Protein AF-A0A9X5EGS4-F1 (afdb_monomer_lite)

Sequence (138 aa):
MNELDYLRQMRSLHRPVTPHRDLWAGIEARLDDAGAAPRRQYRARPWLMAAAIAGVAVLGGGLGLHLVAPPGTHAVASTAPWKPSDPRLTGAAVELDAARMELTQAMQDSPDSAALQRLLLRTERQRNRLRNLDKQAS

Secondary structure (DSSP, 8-state):
--HHHHHHHHHHHTSPPPPSS--HHHHHHHHHHHHH---------GGGHHHHHHHHHHHHHHHHHHH-S----------PPPPPSSGGGHHHHHHHHHHHHHHHHHHHH-TT-HHHHHHHHHHHHHHHHHHHHHHHH-

Structure (mmCIF, N/CA/C/O backbone):
data_AF-A0A9X5EGS4-F1
#
_entry.id   AF-A0A9X5EGS4-F1
#
loop_
_atom_site.group_PDB
_atom_site.id
_atom_site.type_symbol
_atom_site.label_atom_id
_atom_site.label_alt_id
_atom_site.label_comp_id
_atom_site.label_asym_id
_atom_site.label_entity_id
_atom_site.label_seq_id
_atom_site.pdbx_PDB_ins_code
_atom_site.Cartn_x
_atom_site.Cartn_y
_atom_site.Cartn_z
_atom_site.occupancy
_atom_site.B_iso_or_equiv
_atom_site.auth_seq_id
_atom_site.auth_comp_id
_atom_site.auth_asym_id
_atom_site.auth_atom_id
_atom_site.pdbx_PDB_model_num
ATOM 1 N N . MET A 1 1 ? 12.705 -28.136 -3.005 1.00 57.72 1 MET A N 1
ATOM 2 C CA . MET A 1 1 ? 12.856 -27.186 -4.126 1.00 57.72 1 MET A CA 1
ATOM 3 C C . MET A 1 1 ? 14.106 -26.372 -3.852 1.00 57.72 1 MET A C 1
ATOM 5 O O . MET A 1 1 ? 14.196 -25.833 -2.755 1.00 57.72 1 MET A O 1
ATOM 9 N N . ASN A 1 2 ? 15.092 -26.377 -4.749 1.00 86.00 2 ASN A N 1
ATOM 10 C CA . ASN A 1 2 ? 16.389 -25.737 -4.512 1.00 86.00 2 ASN A CA 1
ATOM 11 C C . ASN A 1 2 ? 16.328 -24.236 -4.868 1.00 86.00 2 ASN A C 1
ATOM 13 O O . ASN A 1 2 ? 15.573 -23.842 -5.755 1.00 86.00 2 ASN A O 1
ATOM 17 N N . GLU A 1 3 ? 17.131 -23.386 -4.222 1.00 88.19 3 GLU A N 1
ATOM 18 C CA . GLU A 1 3 ? 17.162 -21.927 -4.475 1.00 88.19 3 GLU A CA 1
ATOM 19 C C . GLU A 1 3 ? 17.504 -21.588 -5.938 1.00 88.19 3 GLU A C 1
ATOM 21 O O . GLU A 1 3 ? 16.943 -20.673 -6.544 1.00 88.19 3 GLU A O 1
ATOM 26 N N . LEU A 1 4 ? 18.359 -22.405 -6.552 1.00 89.19 4 LEU A N 1
ATOM 27 C CA . LEU A 1 4 ? 18.721 -22.299 -7.965 1.00 89.19 4 LEU A CA 1
ATOM 28 C C . LEU A 1 4 ? 17.529 -22.530 -8.906 1.00 89.19 4 LEU A C 1
ATOM 30 O O . LEU A 1 4 ? 17.457 -21.898 -9.962 1.00 89.19 4 LEU A O 1
ATOM 34 N N . ASP A 1 5 ? 16.591 -23.402 -8.529 1.00 87.50 5 ASP A N 1
ATOM 35 C CA . ASP A 1 5 ? 15.382 -23.663 -9.316 1.00 87.50 5 ASP A CA 1
ATOM 36 C C . ASP A 1 5 ? 14.437 -22.462 -9.251 1.00 87.50 5 ASP A C 1
ATOM 38 O O . ASP A 1 5 ? 13.897 -22.039 -10.273 1.00 87.50 5 ASP A O 1
ATOM 42 N N . TYR A 1 6 ? 14.323 -21.843 -8.072 1.00 89.12 6 TYR A N 1
ATOM 43 C CA . TYR A 1 6 ? 13.544 -20.623 -7.875 1.00 89.12 6 TYR A CA 1
ATOM 44 C C . TYR A 1 6 ? 14.090 -19.455 -8.704 1.00 89.12 6 TYR A C 1
ATOM 46 O O . TYR A 1 6 ? 13.337 -18.788 -9.412 1.00 89.12 6 TYR A O 1
ATOM 54 N N . LEU A 1 7 ? 15.409 -19.238 -8.698 1.00 91.19 7 LEU A N 1
ATOM 55 C CA . LEU A 1 7 ? 16.035 -18.190 -9.511 1.00 91.19 7 LEU A CA 1
ATOM 56 C C . LEU A 1 7 ? 15.850 -18.438 -11.014 1.00 91.19 7 LEU A C 1
ATOM 58 O O . LEU A 1 7 ? 15.647 -17.497 -11.786 1.00 91.19 7 LEU A O 1
ATOM 62 N N . ARG A 1 8 ? 15.886 -19.704 -11.441 1.00 86.88 8 ARG A N 1
ATOM 63 C CA . ARG A 1 8 ? 15.643 -20.090 -12.836 1.00 86.88 8 ARG A CA 1
ATOM 64 C C . ARG A 1 8 ? 14.186 -19.849 -13.239 1.00 86.88 8 ARG A C 1
ATOM 66 O O . ARG A 1 8 ? 13.942 -19.349 -14.336 1.00 86.88 8 ARG A O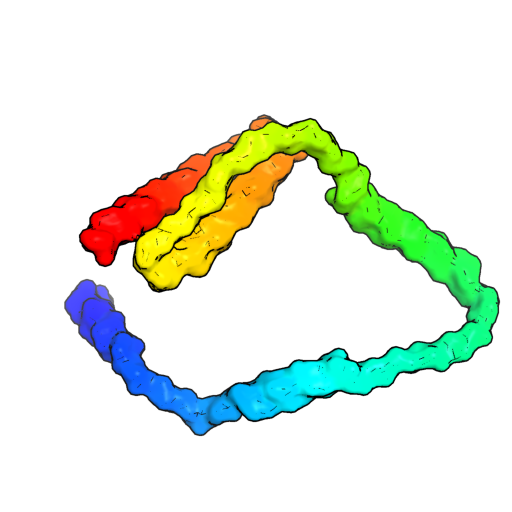 1
ATOM 73 N N . GLN A 1 9 ? 13.244 -20.127 -12.343 1.00 87.19 9 GLN A N 1
ATOM 74 C CA . GLN A 1 9 ? 11.815 -19.880 -12.534 1.00 87.19 9 GLN A CA 1
ATOM 75 C C . GLN A 1 9 ? 11.475 -18.383 -12.538 1.00 87.19 9 GLN A C 1
ATOM 77 O O . GLN A 1 9 ? 10.743 -17.910 -13.402 1.00 87.19 9 GLN A O 1
ATOM 82 N N . MET A 1 10 ? 12.064 -17.597 -11.636 1.00 89.94 10 MET A N 1
ATOM 83 C CA . MET A 1 10 ? 11.941 -16.134 -11.649 1.00 89.94 10 MET A CA 1
ATOM 84 C C . MET A 1 10 ? 12.442 -15.546 -12.973 1.00 89.94 10 MET A C 1
ATOM 86 O O . MET A 1 10 ? 11.826 -14.642 -13.535 1.00 89.94 10 MET A O 1
ATOM 90 N N . ARG A 1 11 ? 13.530 -16.097 -13.524 1.00 86.56 11 ARG A N 1
ATOM 91 C CA . ARG A 1 11 ? 14.084 -15.647 -14.805 1.00 86.56 11 ARG A CA 1
ATOM 92 C C . ARG A 1 11 ? 13.215 -16.028 -16.006 1.00 86.56 11 ARG A C 1
ATOM 94 O O . ARG A 1 11 ? 13.191 -15.280 -16.980 1.00 86.56 11 ARG A O 1
ATOM 101 N N . SER A 1 12 ? 12.499 -17.154 -15.966 1.00 84.00 12 SER A N 1
ATOM 102 C CA . SER A 1 12 ? 11.581 -17.538 -17.049 1.00 84.00 12 SER A CA 1
ATOM 103 C C . SER A 1 12 ? 10.293 -16.709 -17.058 1.00 84.00 12 SER A C 1
ATOM 105 O O . SER A 1 12 ? 9.752 -16.464 -18.134 1.00 84.00 12 SER A O 1
ATOM 107 N N . LEU A 1 13 ? 9.855 -16.219 -15.892 1.00 86.31 13 LEU A N 1
ATOM 108 C CA . LEU A 1 13 ? 8.701 -15.323 -15.740 1.00 86.31 13 LEU A CA 1
ATOM 109 C C . LEU A 1 13 ? 8.936 -13.919 -16.320 1.00 86.31 13 LEU A C 1
ATOM 111 O O . LEU A 1 13 ? 7.984 -13.265 -16.726 1.00 86.31 13 LEU A O 1
ATOM 115 N N . HIS A 1 14 ? 10.187 -13.457 -16.409 1.00 79.50 14 HIS A N 1
ATOM 116 C CA . HIS A 1 14 ? 10.535 -12.134 -16.954 1.00 79.50 14 HIS A CA 1
ATOM 117 C C . HIS A 1 14 ? 10.499 -12.074 -18.501 1.00 79.50 14 HIS A C 1
ATOM 119 O O . HIS A 1 14 ? 10.970 -11.116 -19.117 1.00 79.50 14 HIS A O 1
ATOM 125 N N . ARG A 1 15 ? 9.985 -13.105 -19.179 1.00 80.00 15 ARG A N 1
ATOM 126 C CA . ARG A 1 15 ? 9.819 -13.057 -20.636 1.00 80.00 15 ARG A CA 1
ATOM 127 C C . ARG A 1 15 ? 8.565 -12.261 -21.000 1.00 80.00 15 ARG A C 1
ATOM 129 O O . ARG A 1 15 ? 7.549 -12.408 -20.326 1.00 80.00 15 ARG A O 1
ATOM 136 N N . PRO A 1 16 ? 8.604 -11.456 -22.075 1.00 75.06 16 PRO A N 1
ATOM 137 C CA . PRO A 1 16 ? 7.396 -10.833 -22.594 1.00 75.06 16 PRO A CA 1
ATOM 138 C C . PRO A 1 16 ? 6.429 -11.938 -23.041 1.00 75.06 16 PRO A C 1
ATOM 140 O O . PRO A 1 16 ? 6.753 -12.738 -23.918 1.00 75.06 16 PRO A O 1
ATOM 143 N N . VAL A 1 17 ? 5.264 -12.005 -22.399 1.00 80.94 17 VAL A N 1
ATOM 144 C CA . VAL A 1 17 ? 4.174 -12.919 -22.757 1.00 80.94 17 VAL A CA 1
ATOM 145 C C . VAL A 1 17 ? 3.116 -12.108 -23.487 1.00 80.94 17 VAL A C 1
ATOM 147 O O . VAL A 1 17 ? 2.620 -11.115 -22.957 1.00 80.94 17 VAL A O 1
ATOM 150 N N . THR A 1 18 ? 2.767 -12.525 -24.701 1.00 78.38 18 THR A N 1
ATOM 151 C CA . THR A 1 18 ? 1.638 -11.943 -25.423 1.00 78.38 18 THR A CA 1
ATOM 152 C C . THR A 1 18 ? 0.332 -12.501 -24.848 1.00 78.38 18 THR A C 1
ATOM 154 O O . THR A 1 18 ? 0.180 -13.722 -24.741 1.00 78.38 18 THR A O 1
ATOM 157 N N . PRO A 1 19 ? -0.616 -11.645 -24.427 1.00 82.81 19 PRO A N 1
ATOM 158 C CA . PRO A 1 19 ? -1.896 -12.110 -23.911 1.00 82.81 19 PRO A CA 1
ATOM 159 C C . PRO A 1 19 ? -2.665 -12.848 -25.013 1.00 82.81 19 PRO A C 1
ATOM 161 O O . PRO A 1 19 ? -2.729 -12.392 -26.151 1.00 82.81 19 PRO A O 1
ATOM 164 N N . HIS A 1 20 ? -3.261 -13.996 -24.675 1.00 80.69 20 HIS A N 1
ATOM 165 C CA . HIS A 1 20 ? -3.983 -14.834 -25.644 1.00 80.69 20 HIS A CA 1
ATOM 166 C C . HIS A 1 20 ? -5.232 -14.147 -26.218 1.00 80.69 20 HIS A C 1
ATOM 168 O O . HIS A 1 20 ? -5.666 -14.452 -27.325 1.00 80.69 20 HIS A O 1
ATOM 174 N N . ARG A 1 21 ? -5.811 -13.213 -25.460 1.00 86.12 21 ARG A N 1
ATOM 175 C CA . ARG A 1 21 ? -6.985 -12.439 -25.846 1.00 86.12 21 ARG A CA 1
ATOM 176 C C . ARG A 1 21 ? -6.740 -10.975 -25.533 1.00 86.12 21 ARG A C 1
ATOM 178 O O . ARG A 1 21 ? -6.316 -10.648 -24.425 1.00 86.12 21 ARG A O 1
ATOM 185 N N . ASP A 1 22 ? -7.074 -10.116 -26.487 1.00 87.25 22 ASP A N 1
ATOM 186 C CA . ASP A 1 22 ? -7.135 -8.687 -26.234 1.00 87.25 22 ASP A CA 1
ATOM 187 C C . ASP A 1 22 ? -8.349 -8.369 -25.347 1.00 87.25 22 ASP A C 1
ATOM 189 O O . ASP A 1 22 ? -9.500 -8.658 -25.692 1.00 87.25 22 ASP A O 1
ATOM 193 N N . LEU A 1 23 ? -8.075 -7.845 -24.154 1.00 88.88 23 LEU A N 1
ATOM 194 C CA . LEU A 1 23 ? -9.091 -7.443 -23.185 1.00 88.88 23 LEU A CA 1
ATOM 195 C C . LEU A 1 23 ? -9.424 -5.952 -23.297 1.00 88.88 23 LEU A C 1
ATOM 197 O O . LEU A 1 23 ? -10.449 -5.542 -22.755 1.00 88.88 23 LEU A O 1
ATOM 201 N N . TRP A 1 24 ? -8.613 -5.158 -24.007 1.00 89.56 24 TRP A N 1
ATOM 202 C CA . TRP A 1 24 ? -8.805 -3.712 -24.100 1.00 89.56 24 TRP A CA 1
ATOM 203 C C . TRP A 1 24 ? -10.127 -3.352 -24.755 1.00 89.56 24 TRP A C 1
ATOM 205 O O . TRP A 1 24 ? -10.907 -2.615 -24.159 1.00 89.56 24 TRP A O 1
ATOM 215 N N . ALA A 1 25 ? -10.449 -3.981 -25.884 1.00 87.75 25 ALA A N 1
ATOM 216 C CA . ALA A 1 25 ? -11.728 -3.774 -26.560 1.00 87.75 25 ALA A CA 1
ATOM 217 C C . ALA A 1 25 ? -12.944 -4.049 -25.649 1.00 87.75 25 ALA A C 1
ATOM 219 O O . ALA A 1 25 ? -13.963 -3.368 -25.730 1.00 87.75 25 ALA A O 1
ATOM 220 N N . GLY A 1 26 ? -12.845 -5.038 -24.752 1.00 88.25 26 GLY A N 1
ATOM 221 C CA . GLY A 1 26 ? -13.917 -5.356 -23.804 1.00 88.25 26 GLY A CA 1
ATOM 222 C C . GLY A 1 26 ? -14.017 -4.368 -22.639 1.00 88.25 26 GLY A C 1
ATOM 223 O O . GLY A 1 26 ? -15.117 -4.097 -22.161 1.00 88.25 26 GLY A O 1
ATOM 224 N N . ILE A 1 27 ? -12.883 -3.838 -22.176 1.00 85.31 27 ILE A N 1
ATOM 225 C CA . ILE A 1 27 ? -12.834 -2.805 -21.133 1.00 85.31 27 ILE A CA 1
ATOM 226 C C . ILE A 1 27 ? -13.409 -1.493 -21.671 1.00 85.31 27 ILE A C 1
ATOM 228 O O . ILE A 1 27 ? -14.233 -0.881 -20.997 1.00 85.31 27 ILE A O 1
ATOM 232 N N . GLU A 1 28 ? -13.025 -1.105 -22.886 1.00 89.69 28 GLU A N 1
ATOM 233 C CA . GLU A 1 28 ? -13.474 0.123 -23.545 1.00 89.69 28 GLU A CA 1
ATOM 234 C C . GLU A 1 28 ? -14.987 0.105 -23.779 1.00 89.69 28 GLU A C 1
ATOM 236 O O . GLU A 1 28 ? -15.691 0.995 -23.309 1.00 89.69 28 GLU A O 1
ATOM 241 N N . ALA A 1 29 ? -15.517 -1.001 -24.313 1.00 85.06 29 ALA A N 1
ATOM 242 C CA . ALA A 1 29 ? -16.959 -1.189 -24.459 1.00 85.06 29 ALA A CA 1
ATOM 243 C C . ALA A 1 29 ? -17.719 -1.062 -23.126 1.00 85.06 29 ALA A C 1
ATOM 245 O O . ALA A 1 29 ? -18.810 -0.504 -23.079 1.00 85.06 29 ALA A O 1
ATOM 246 N N . ARG A 1 30 ? -17.152 -1.564 -22.020 1.00 83.56 30 ARG A N 1
ATOM 247 C CA . ARG A 1 30 ? -17.792 -1.476 -20.697 1.00 83.56 30 ARG A CA 1
ATOM 248 C C . ARG A 1 30 ? -17.733 -0.066 -20.110 1.00 83.56 30 ARG A C 1
ATOM 250 O O . ARG A 1 30 ? -18.621 0.302 -19.343 1.00 83.56 30 ARG A O 1
ATOM 257 N N . LEU A 1 31 ? -16.688 0.695 -20.427 1.00 81.00 31 LEU A N 1
ATOM 258 C CA . LEU A 1 31 ? -16.536 2.080 -19.990 1.00 81.00 31 LEU A CA 1
ATOM 259 C C . LEU A 1 31 ? -17.512 2.999 -20.735 1.00 81.00 31 LEU A C 1
ATOM 261 O O . LEU A 1 31 ? -18.162 3.831 -20.102 1.00 81.00 31 LEU A O 1
ATOM 265 N N . ASP A 1 32 ? -17.683 2.775 -22.037 1.00 83.62 32 ASP A N 1
ATOM 266 C CA . ASP A 1 32 ? -18.679 3.471 -22.855 1.00 83.62 32 ASP A CA 1
ATOM 267 C C . ASP A 1 32 ? -20.109 3.187 -22.364 1.00 83.62 32 ASP A C 1
ATOM 269 O O . ASP A 1 32 ? -20.919 4.105 -22.213 1.00 83.62 32 ASP A O 1
ATOM 273 N N . ASP A 1 33 ? -20.408 1.933 -22.009 1.00 77.88 33 ASP A N 1
ATOM 274 C CA . ASP A 1 33 ? -21.724 1.526 -21.497 1.00 77.88 33 ASP A CA 1
ATOM 275 C C . ASP A 1 33 ? -22.006 2.093 -20.086 1.00 77.88 33 ASP A C 1
ATOM 277 O O . ASP A 1 33 ? -23.134 2.473 -19.759 1.00 77.88 33 ASP A O 1
ATOM 281 N N . ALA A 1 34 ? -20.968 2.253 -19.252 1.00 69.44 34 ALA A N 1
ATOM 282 C CA . ALA A 1 34 ? -21.077 2.940 -17.961 1.00 69.44 34 ALA A CA 1
ATOM 283 C C . ALA A 1 34 ? -21.435 4.433 -18.115 1.00 69.44 34 ALA A C 1
ATOM 285 O O . ALA A 1 34 ? -22.103 4.996 -17.244 1.00 69.44 34 ALA A O 1
ATOM 286 N N . GLY A 1 35 ? -21.045 5.062 -19.229 1.00 62.88 35 GLY A N 1
ATOM 287 C CA . GLY A 1 35 ? -21.469 6.415 -19.602 1.00 62.88 35 GLY A CA 1
ATOM 288 C C . GLY A 1 35 ? -22.902 6.488 -20.146 1.00 62.88 35 GLY A C 1
ATOM 289 O O . GLY A 1 35 ? -23.554 7.525 -20.018 1.00 62.88 35 GLY A O 1
ATOM 290 N N . ALA A 1 36 ? -23.414 5.387 -20.704 1.00 62.06 36 ALA A N 1
ATOM 291 C CA . ALA A 1 36 ? -24.719 5.306 -21.360 1.00 62.06 36 ALA A CA 1
ATOM 292 C C . ALA A 1 36 ? -25.867 4.817 -20.456 1.00 62.06 36 ALA A C 1
ATOM 294 O O . ALA A 1 36 ? -27.006 4.716 -20.921 1.00 62.06 36 ALA A O 1
ATOM 295 N N . ALA A 1 37 ? -25.612 4.538 -19.170 1.00 58.53 37 ALA A N 1
ATOM 296 C CA . ALA A 1 37 ? -26.643 4.076 -18.244 1.00 58.53 37 ALA A CA 1
ATOM 297 C C . ALA A 1 37 ? -27.860 5.031 -18.252 1.00 58.53 37 ALA A C 1
ATOM 299 O O . ALA A 1 37 ? -27.742 6.194 -17.842 1.00 58.53 37 ALA A O 1
ATOM 300 N N . PRO A 1 38 ? -29.059 4.579 -18.678 1.00 51.28 38 PRO A N 1
ATOM 301 C CA . PRO A 1 38 ? -30.231 5.428 -18.6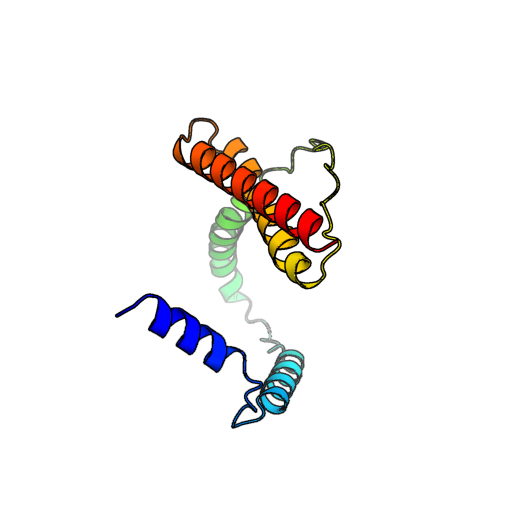53 1.00 51.28 38 PRO A CA 1
ATOM 302 C C . PRO A 1 38 ? -30.555 5.719 -17.193 1.00 51.28 38 PRO A C 1
ATOM 304 O O . PRO A 1 38 ? -30.918 4.826 -16.421 1.00 51.28 38 PRO A O 1
ATOM 307 N N . ARG A 1 39 ? -30.459 6.995 -16.806 1.00 59.25 39 ARG A N 1
ATOM 308 C CA . ARG A 1 39 ? -31.077 7.490 -15.577 1.00 59.25 39 ARG A CA 1
ATOM 309 C C . ARG A 1 39 ? -32.571 7.226 -15.713 1.00 59.25 39 ARG A C 1
ATOM 311 O O . ARG A 1 39 ? -33.285 8.017 -16.324 1.00 59.25 39 ARG A O 1
ATOM 318 N N . ARG A 1 40 ? -33.042 6.086 -15.196 1.00 52.09 40 ARG A N 1
ATOM 319 C CA . ARG A 1 40 ? -34.467 5.769 -15.097 1.00 52.09 40 ARG A CA 1
ATOM 320 C C . ARG A 1 40 ? -35.111 6.879 -14.277 1.00 52.09 40 ARG A C 1
ATOM 322 O O . ARG A 1 40 ? -35.056 6.874 -13.050 1.00 52.09 40 ARG A O 1
ATOM 329 N N . GLN A 1 41 ? -35.695 7.845 -14.977 1.00 53.81 41 GLN A N 1
ATOM 330 C CA . GLN A 1 41 ? -36.566 8.858 -14.412 1.00 53.81 41 GLN A CA 1
ATOM 331 C C . GLN A 1 41 ? -37.826 8.140 -13.935 1.00 53.81 41 GLN A C 1
ATOM 333 O O . GLN A 1 41 ? -38.819 8.024 -14.652 1.00 53.81 41 GLN A O 1
ATOM 338 N N . TYR A 1 42 ? -37.766 7.595 -12.723 1.00 52.44 42 TYR A N 1
ATOM 339 C CA . TYR A 1 42 ? -38.945 7.116 -12.029 1.00 52.44 42 TYR A CA 1
ATOM 340 C C . TYR A 1 42 ? -39.816 8.331 -11.724 1.00 52.44 42 TYR A C 1
ATOM 342 O O . TYR A 1 42 ? -39.552 9.089 -10.790 1.00 52.44 42 TYR A O 1
ATOM 350 N N . ARG A 1 43 ? -40.841 8.536 -12.560 1.00 57.28 43 ARG A N 1
ATOM 351 C CA . ARG A 1 43 ? -41.906 9.500 -12.297 1.00 57.28 43 ARG A CA 1
ATOM 352 C C . ARG A 1 43 ? -42.491 9.210 -10.917 1.00 57.28 43 ARG A C 1
ATOM 354 O O . ARG A 1 43 ? -43.062 8.149 -10.673 1.00 57.28 43 ARG A O 1
ATOM 361 N N . ALA A 1 44 ? -42.268 10.185 -10.046 1.00 54.81 44 ALA A N 1
ATOM 362 C CA . ALA A 1 44 ? -42.760 10.349 -8.693 1.00 54.81 44 ALA A CA 1
ATOM 363 C C . ALA A 1 44 ? -44.091 9.637 -8.408 1.00 54.81 44 ALA A C 1
ATOM 365 O O . ALA A 1 44 ? -45.139 9.995 -8.944 1.00 54.81 44 ALA A O 1
ATOM 366 N N . ARG A 1 45 ? -44.049 8.690 -7.467 1.00 54.69 45 ARG A N 1
ATOM 367 C CA . ARG A 1 45 ? -45.224 8.241 -6.719 1.00 54.69 45 ARG A CA 1
ATOM 368 C C . ARG A 1 45 ? -45.036 8.740 -5.277 1.00 54.69 45 ARG A C 1
ATOM 370 O O . ARG A 1 45 ? -44.228 8.168 -4.547 1.00 54.69 45 ARG A O 1
ATOM 377 N N . PRO A 1 46 ? -45.700 9.841 -4.876 1.00 55.41 46 PRO A N 1
ATOM 378 C CA . PRO A 1 46 ? -45.309 10.655 -3.715 1.00 55.41 46 PRO A CA 1
ATOM 379 C C . PRO A 1 46 ? -45.586 10.017 -2.345 1.00 55.41 46 PRO A C 1
ATOM 381 O O . PRO A 1 46 ? -45.273 10.609 -1.318 1.00 55.41 46 PRO A O 1
ATOM 384 N N . TRP A 1 47 ? -46.139 8.805 -2.295 1.00 53.44 47 TRP A N 1
ATOM 385 C CA . TRP A 1 47 ? -46.593 8.201 -1.041 1.00 53.44 47 TRP A CA 1
ATOM 386 C C . TRP A 1 47 ? -45.559 7.291 -0.351 1.00 53.44 47 TRP A C 1
ATOM 388 O O . TRP A 1 47 ? -45.724 6.945 0.811 1.00 53.44 47 TRP A O 1
ATOM 398 N N . LEU A 1 48 ? -44.440 6.966 -1.013 1.00 48.56 48 LEU A N 1
ATOM 399 C CA . LEU A 1 48 ? -43.314 6.240 -0.395 1.00 48.56 48 LEU A CA 1
ATOM 400 C C . LEU A 1 48 ? -42.220 7.169 0.171 1.00 48.56 48 LEU A C 1
ATOM 402 O O . LEU A 1 48 ? -41.207 6.693 0.681 1.00 48.56 48 LEU A O 1
ATOM 406 N N . MET A 1 49 ? -42.418 8.492 0.112 1.00 44.59 49 MET A N 1
ATOM 407 C CA . MET A 1 49 ? -41.456 9.484 0.616 1.00 44.59 49 MET A CA 1
ATOM 408 C C . MET A 1 49 ? -41.299 9.441 2.143 1.00 44.59 49 MET A C 1
ATOM 410 O O . MET A 1 49 ? -40.189 9.611 2.634 1.00 44.59 49 MET A O 1
ATOM 414 N N . ALA A 1 50 ? -42.352 9.140 2.909 1.00 50.69 50 ALA A N 1
ATOM 415 C CA . ALA A 1 50 ? -42.257 9.152 4.373 1.00 50.69 50 ALA A CA 1
ATOM 416 C C . ALA A 1 50 ? -41.376 8.015 4.935 1.00 50.69 50 ALA A C 1
ATOM 418 O O . ALA A 1 50 ? -40.595 8.239 5.856 1.00 50.69 50 ALA A O 1
ATOM 419 N N . ALA A 1 51 ? -41.438 6.813 4.350 1.00 50.22 51 ALA A N 1
ATOM 420 C CA . ALA A 1 51 ? -40.625 5.677 4.797 1.00 50.22 51 ALA A CA 1
ATOM 421 C C . ALA A 1 51 ? -39.161 5.769 4.317 1.00 50.22 51 ALA A C 1
ATOM 423 O O . ALA A 1 51 ? -38.247 5.339 5.020 1.00 50.22 51 ALA A O 1
ATOM 424 N N . ALA A 1 52 ? -38.920 6.378 3.151 1.00 47.00 52 ALA A N 1
ATOM 425 C CA . ALA A 1 52 ? -37.573 6.577 2.620 1.00 47.00 52 ALA A CA 1
ATOM 426 C C . ALA A 1 52 ? -36.776 7.642 3.398 1.00 47.00 52 ALA A C 1
ATOM 428 O O . ALA A 1 52 ? -35.573 7.475 3.585 1.00 47.00 52 ALA A O 1
ATOM 429 N N . ILE A 1 53 ? -37.427 8.697 3.906 1.00 50.62 53 ILE A N 1
ATOM 430 C CA . ILE A 1 53 ? -36.752 9.749 4.689 1.00 50.62 53 ILE A CA 1
ATOM 431 C C . ILE A 1 53 ? -36.205 9.189 6.011 1.00 50.62 53 ILE A C 1
ATOM 433 O O . ILE A 1 53 ? -35.073 9.495 6.373 1.00 50.62 53 ILE A O 1
ATOM 437 N N . ALA A 1 54 ? -36.942 8.306 6.694 1.00 47.97 54 ALA A N 1
ATOM 438 C CA . ALA A 1 54 ? -36.459 7.678 7.927 1.00 47.97 54 ALA A CA 1
ATOM 439 C C . ALA A 1 54 ? -35.284 6.710 7.674 1.00 47.97 54 ALA A C 1
ATOM 441 O O . ALA A 1 54 ? -34.314 6.702 8.430 1.00 47.97 54 ALA A O 1
ATOM 442 N N . GLY A 1 55 ? -35.324 5.940 6.580 1.00 40.56 55 GLY A N 1
ATOM 443 C CA . GLY A 1 55 ? -34.240 5.022 6.210 1.00 40.56 55 GLY A CA 1
ATOM 444 C C . GLY A 1 55 ? -32.958 5.734 5.761 1.00 40.56 55 GLY A C 1
ATOM 445 O O . GLY A 1 55 ? -31.864 5.357 6.179 1.00 40.56 55 GLY A O 1
ATOM 446 N N . VAL A 1 56 ? -33.078 6.802 4.963 1.00 46.75 56 VAL A N 1
ATOM 447 C CA . VAL A 1 56 ? -31.937 7.618 4.508 1.00 46.75 56 VAL A CA 1
ATOM 448 C C . VAL A 1 56 ? -31.373 8.482 5.641 1.00 46.75 56 VAL A C 1
ATOM 450 O O . VAL A 1 56 ? -30.169 8.708 5.668 1.00 46.75 56 VAL A O 1
ATOM 453 N N . ALA A 1 57 ? -32.177 8.900 6.623 1.00 50.53 57 ALA A N 1
ATOM 454 C CA . ALA A 1 57 ? -31.667 9.608 7.799 1.00 50.53 57 ALA A CA 1
ATOM 455 C C . ALA A 1 57 ? -30.803 8.710 8.706 1.00 50.53 57 ALA A C 1
ATOM 457 O O . ALA A 1 57 ? -29.803 9.177 9.243 1.00 50.53 57 ALA A O 1
ATOM 458 N N . VAL A 1 58 ? -31.127 7.418 8.837 1.00 51.22 58 VAL A N 1
ATOM 459 C CA . VAL A 1 58 ? -30.346 6.484 9.672 1.00 51.22 58 VAL A CA 1
ATOM 460 C C . VAL A 1 58 ? -29.105 5.960 8.937 1.00 51.22 58 VAL A C 1
ATOM 462 O O . VAL A 1 58 ? -28.022 5.938 9.519 1.00 51.22 58 VAL A O 1
ATOM 465 N N . LEU A 1 59 ? -29.206 5.611 7.648 1.00 48.59 59 LEU A N 1
ATOM 466 C CA . LEU A 1 59 ? -28.045 5.160 6.858 1.00 48.59 59 LEU A CA 1
ATOM 467 C C . LEU A 1 59 ? -27.138 6.315 6.401 1.00 48.59 59 LEU A C 1
ATOM 469 O O . LEU A 1 59 ? -25.917 6.174 6.407 1.00 48.59 59 LEU A O 1
ATOM 473 N N . GLY A 1 60 ? -27.710 7.472 6.065 1.00 46.06 60 GLY A N 1
ATOM 474 C CA . GLY A 1 60 ? -26.970 8.701 5.772 1.00 46.06 60 GLY A CA 1
ATOM 475 C C . GLY A 1 60 ? -26.416 9.377 7.027 1.00 46.06 60 GLY A C 1
ATOM 476 O O . GLY A 1 60 ? -25.344 9.963 6.962 1.00 46.06 60 GLY A O 1
ATOM 477 N N . GLY A 1 61 ? -27.077 9.241 8.181 1.00 42.97 61 GLY A N 1
ATOM 478 C CA . GLY A 1 61 ? -26.551 9.690 9.472 1.00 42.97 61 GLY A CA 1
ATOM 479 C C . GLY A 1 61 ? -25.407 8.812 9.982 1.00 42.97 61 GLY A C 1
ATOM 480 O O . GLY A 1 61 ? -24.404 9.341 10.444 1.00 42.97 61 GLY A O 1
ATOM 481 N N . GLY A 1 62 ? -25.502 7.485 9.836 1.00 44.59 62 GLY A N 1
ATOM 482 C CA . GLY A 1 62 ? -24.465 6.550 10.294 1.00 44.59 62 GLY A CA 1
ATOM 483 C C . GLY A 1 62 ? -23.165 6.602 9.482 1.00 44.59 62 GLY A C 1
ATOM 484 O O . GLY A 1 62 ? -22.083 6.588 10.063 1.00 44.59 62 GLY A O 1
ATOM 485 N N . LEU A 1 63 ? -23.250 6.720 8.151 1.00 48.28 63 LEU A N 1
ATOM 486 C CA . LEU A 1 63 ? -22.069 6.941 7.301 1.00 48.28 63 LEU A CA 1
ATOM 487 C C . LEU A 1 63 ? -21.650 8.416 7.251 1.00 48.28 63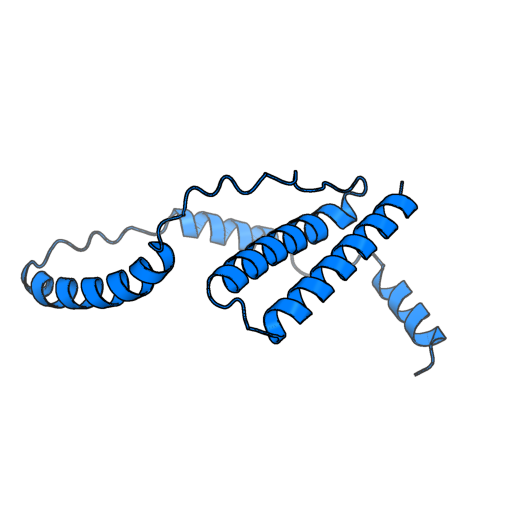 LEU A C 1
ATOM 489 O O . LEU A 1 63 ? -20.462 8.713 7.173 1.00 48.28 63 LEU A O 1
ATOM 493 N N . GLY A 1 64 ? -22.602 9.345 7.339 1.00 39.97 64 GLY A N 1
ATOM 494 C CA . GLY A 1 64 ? -22.333 10.779 7.351 1.00 39.97 64 GLY A CA 1
ATOM 495 C C . GLY A 1 64 ? -21.620 11.235 8.617 1.00 39.97 64 GLY A C 1
ATOM 496 O O . GLY A 1 64 ? -20.705 12.030 8.509 1.00 39.97 64 GLY A O 1
ATOM 497 N N . LEU A 1 65 ? -21.935 10.698 9.799 1.00 47.81 65 LEU A N 1
ATOM 498 C CA . LEU A 1 65 ? -21.213 11.037 11.035 1.00 47.81 65 LEU A CA 1
ATOM 499 C C . LEU A 1 65 ? -19.785 10.469 11.073 1.00 47.81 65 LEU A C 1
ATOM 501 O O . LEU A 1 65 ? -18.936 11.043 11.746 1.00 47.81 65 LEU A O 1
ATOM 505 N N . HIS A 1 66 ? -19.493 9.408 10.313 1.00 47.97 66 HIS A N 1
ATOM 506 C CA . HIS A 1 66 ? -18.121 8.915 10.144 1.00 47.97 66 HIS A CA 1
ATOM 507 C C . HIS A 1 66 ? -17.303 9.712 9.111 1.00 47.97 66 HIS A C 1
ATOM 509 O O . HIS A 1 66 ? -16.079 9.706 9.193 1.00 47.97 66 HIS A O 1
ATOM 515 N N . LEU A 1 67 ? -17.947 10.423 8.173 1.00 53.97 67 LEU A N 1
ATOM 516 C CA . LEU A 1 67 ? -17.278 11.345 7.235 1.00 53.97 67 LEU A CA 1
ATOM 517 C C . LEU A 1 67 ? -17.349 12.827 7.658 1.00 53.97 67 LEU A C 1
ATOM 519 O O . LEU A 1 67 ? -16.594 13.645 7.142 1.00 53.97 67 LEU A O 1
ATOM 523 N N . VAL A 1 68 ? -18.244 13.174 8.586 1.00 48.00 68 VAL A N 1
ATOM 524 C CA . VAL A 1 68 ? -18.454 14.510 9.177 1.00 48.00 68 VAL A CA 1
ATOM 525 C C . VAL A 1 68 ? -18.000 14.500 10.643 1.00 48.00 68 VAL A C 1
ATOM 527 O O . VAL A 1 68 ? -18.517 15.222 11.491 1.00 48.00 68 VAL A O 1
ATOM 530 N N . ALA A 1 69 ? -16.963 13.722 10.959 1.00 45.78 69 ALA A N 1
ATOM 531 C CA . ALA A 1 69 ? -16.005 14.244 11.920 1.00 45.78 69 ALA A CA 1
ATOM 532 C C . ALA A 1 69 ? -15.465 15.536 11.281 1.00 45.78 69 ALA A C 1
ATOM 534 O O . ALA A 1 69 ? -15.012 15.483 10.132 1.00 45.78 69 ALA A O 1
ATOM 535 N N . PRO A 1 70 ? -15.594 16.710 11.926 1.00 42.91 70 PRO A N 1
ATOM 536 C CA . PRO A 1 70 ? -15.065 17.935 11.352 1.00 42.91 70 PRO A CA 1
ATOM 537 C C . PRO A 1 70 ? -13.594 17.673 11.020 1.00 42.91 70 PRO A C 1
ATOM 539 O O . PRO A 1 70 ? -12.881 17.169 11.893 1.00 42.91 70 PRO A O 1
ATOM 542 N N . PRO A 1 71 ? -13.112 17.979 9.800 1.00 45.69 71 PRO A N 1
ATOM 543 C CA . PRO A 1 71 ? -11.687 18.096 9.608 1.00 45.69 71 PRO A CA 1
ATOM 544 C C . PRO A 1 71 ? -11.296 19.254 10.512 1.00 45.69 71 PRO A C 1
ATOM 546 O O . PRO A 1 71 ? -11.496 20.421 10.177 1.00 45.69 71 PRO A O 1
ATOM 549 N N . GLY A 1 72 ? -10.824 18.927 11.716 1.00 42.44 72 GLY A N 1
ATOM 550 C CA . GLY A 1 72 ? -10.062 19.862 12.504 1.00 42.44 72 GLY A CA 1
ATOM 551 C C . GLY A 1 72 ? -9.045 20.410 11.529 1.00 42.44 72 GLY A C 1
ATOM 552 O O . GLY A 1 72 ? -8.292 19.642 10.926 1.00 42.44 72 GLY A O 1
ATOM 553 N N . THR A 1 73 ? -9.116 21.716 11.297 1.00 43.47 73 THR A N 1
ATOM 554 C CA . THR A 1 73 ? -8.175 22.507 10.514 1.00 43.47 73 THR A CA 1
ATOM 555 C C . THR A 1 73 ? -6.828 22.483 11.228 1.00 43.47 73 THR A C 1
ATOM 557 O O . THR A 1 73 ? -6.275 23.498 11.632 1.00 43.47 73 THR A O 1
ATOM 560 N N . HIS A 1 74 ? -6.292 21.294 11.441 1.00 43.22 74 HIS A N 1
ATOM 561 C CA . HIS A 1 74 ? -4.899 21.085 11.663 1.00 43.22 74 HIS A CA 1
ATOM 562 C C . HIS A 1 74 ? -4.333 21.199 10.266 1.00 43.22 74 HIS A C 1
ATOM 564 O O . HIS A 1 74 ? -4.489 20.312 9.428 1.00 43.22 74 HIS A O 1
ATOM 570 N N . ALA A 1 75 ? -3.724 22.351 10.003 1.00 42.31 75 ALA A N 1
ATOM 571 C CA . ALA A 1 75 ? -2.636 22.435 9.059 1.00 42.31 75 ALA A CA 1
ATOM 572 C C . ALA A 1 75 ? -1.621 21.359 9.473 1.00 42.31 75 ALA A C 1
ATOM 574 O O . ALA A 1 75 ? -0.693 21.607 10.239 1.00 42.31 75 ALA A O 1
ATOM 575 N N . VAL A 1 76 ? -1.863 20.120 9.044 1.00 41.75 76 VAL A N 1
ATOM 576 C CA . VAL A 1 76 ? -0.882 19.056 9.090 1.00 41.75 76 VAL A CA 1
ATOM 577 C C . VAL A 1 76 ? 0.201 19.597 8.191 1.00 41.75 76 VAL A C 1
ATOM 579 O O . VAL A 1 76 ? -0.037 19.796 7.001 1.00 41.75 76 VAL A O 1
ATOM 582 N N . ALA A 1 77 ? 1.335 19.963 8.786 1.00 42.66 77 ALA A N 1
ATOM 583 C CA . ALA A 1 77 ? 2.505 20.392 8.051 1.00 42.66 77 ALA A CA 1
ATOM 584 C C . ALA A 1 77 ? 2.695 19.399 6.903 1.00 42.66 77 ALA A C 1
ATOM 586 O O . ALA A 1 77 ? 3.014 18.233 7.149 1.00 42.66 77 ALA A O 1
ATOM 587 N N . SER A 1 78 ? 2.391 19.848 5.679 1.00 45.28 78 SER A N 1
ATOM 588 C CA . SER A 1 78 ? 2.515 19.055 4.465 1.00 45.28 78 SER A CA 1
ATOM 589 C C . SER A 1 78 ? 3.976 18.681 4.348 1.00 45.28 78 SER A C 1
ATOM 591 O O . SER A 1 78 ? 4.799 19.425 3.817 1.00 45.28 78 SER A O 1
ATOM 593 N N . THR A 1 79 ? 4.317 17.526 4.901 1.00 54.66 79 THR A N 1
ATOM 594 C CA . THR A 1 79 ? 5.554 16.847 4.583 1.00 54.66 79 THR A CA 1
ATOM 595 C C . THR A 1 79 ? 5.374 16.483 3.126 1.00 54.66 79 THR A C 1
ATOM 597 O O . THR A 1 79 ? 4.540 15.640 2.802 1.00 54.66 79 THR A O 1
ATOM 600 N N . ALA A 1 80 ? 6.049 17.231 2.252 1.00 64.25 80 ALA A N 1
ATOM 601 C CA . ALA A 1 80 ? 5.880 17.097 0.817 1.00 64.25 80 ALA A CA 1
ATOM 602 C C . ALA A 1 80 ? 5.942 15.605 0.438 1.00 64.25 80 ALA A C 1
ATOM 604 O O . ALA A 1 80 ? 6.872 14.916 0.884 1.00 64.25 80 ALA A O 1
ATOM 605 N N . PRO A 1 81 ? 4.954 15.091 -0.319 1.00 73.12 81 PRO A N 1
ATOM 606 C CA . PRO A 1 81 ? 4.948 13.698 -0.735 1.00 73.12 81 PRO A CA 1
ATOM 607 C C . PRO A 1 81 ? 6.257 13.421 -1.472 1.00 73.12 81 PRO A C 1
ATOM 609 O O . PRO A 1 81 ? 6.638 14.139 -2.400 1.00 73.12 81 PRO A O 1
ATOM 612 N N . TRP A 1 82 ? 7.005 12.431 -0.990 1.00 80.50 82 TRP A N 1
ATOM 613 C CA . TRP A 1 82 ? 8.307 12.112 -1.564 1.00 80.50 82 TRP A CA 1
ATOM 614 C C . TRP A 1 82 ? 8.078 11.390 -2.887 1.00 80.50 82 TRP A C 1
ATOM 616 O O . TRP A 1 82 ? 7.440 10.341 -2.920 1.00 80.50 82 TRP A O 1
ATOM 626 N N . LYS A 1 83 ? 8.619 11.949 -3.970 1.00 87.31 83 LYS A N 1
ATOM 627 C CA . LYS A 1 83 ? 8.534 11.369 -5.307 1.00 87.31 83 LYS A CA 1
ATOM 628 C C . LYS A 1 83 ? 9.863 10.678 -5.651 1.00 87.31 83 LYS A C 1
ATOM 630 O O . LYS A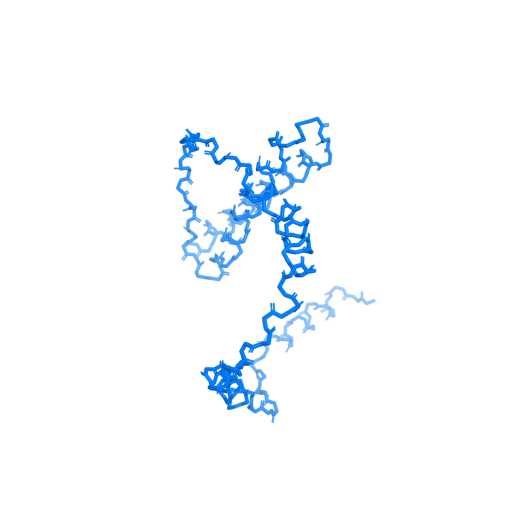 1 83 ? 10.880 11.372 -5.657 1.00 87.31 83 LYS A O 1
ATOM 635 N N . PRO A 1 84 ? 9.876 9.354 -5.892 1.00 87.88 84 PRO A N 1
ATOM 636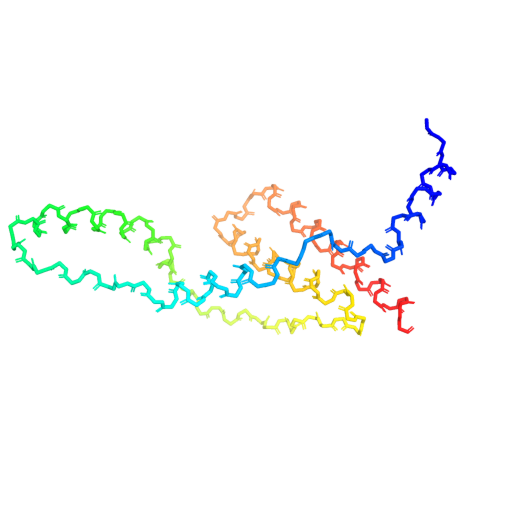 C CA . PRO A 1 84 ? 11.079 8.631 -6.306 1.00 87.88 84 PRO A CA 1
ATOM 637 C C . PRO A 1 84 ? 11.581 9.096 -7.677 1.00 87.88 84 PRO A C 1
ATOM 639 O O . PRO A 1 84 ? 10.780 9.529 -8.511 1.00 87.88 84 PRO A O 1
ATOM 642 N N . SER A 1 85 ? 12.885 8.963 -7.916 1.00 88.56 85 SER A N 1
ATOM 643 C CA . SER A 1 85 ? 13.500 9.180 -9.231 1.00 88.56 85 SER A CA 1
ATOM 644 C C . SER A 1 85 ? 13.209 8.018 -10.185 1.00 88.56 85 SER A C 1
ATOM 646 O O . SER A 1 85 ? 12.988 8.240 -11.376 1.00 88.56 85 SER A O 1
ATOM 648 N N . ASP A 1 86 ? 13.164 6.782 -9.670 1.00 89.06 86 ASP A N 1
ATOM 649 C CA . ASP A 1 86 ? 12.812 5.602 -10.466 1.00 89.06 86 ASP A CA 1
ATOM 650 C C . ASP A 1 86 ? 11.281 5.520 -10.695 1.00 89.06 86 ASP A C 1
ATOM 652 O O . ASP A 1 86 ? 10.507 5.361 -9.736 1.00 89.06 86 ASP A O 1
ATOM 656 N N . PRO A 1 87 ? 10.796 5.557 -11.957 1.00 88.75 87 PRO A N 1
ATOM 657 C CA . PRO A 1 87 ? 9.368 5.458 -12.264 1.00 88.75 87 PRO A CA 1
ATOM 658 C C . PRO A 1 87 ? 8.734 4.147 -11.778 1.00 88.75 87 PRO A C 1
ATOM 660 O O . PRO A 1 87 ? 7.540 4.119 -11.473 1.00 88.75 87 PRO A O 1
ATOM 663 N N . ARG A 1 88 ? 9.512 3.067 -11.635 1.00 90.12 88 ARG A N 1
ATOM 664 C CA . ARG A 1 88 ? 9.019 1.769 -11.143 1.00 90.12 88 ARG A CA 1
ATOM 665 C C . ARG A 1 88 ? 8.602 1.816 -9.675 1.00 90.12 88 ARG A C 1
ATOM 667 O O . ARG A 1 88 ? 7.762 1.024 -9.257 1.00 90.12 88 ARG A O 1
ATOM 674 N N . LEU A 1 89 ? 9.161 2.743 -8.899 1.00 93.62 89 LEU A N 1
ATOM 675 C CA . LEU A 1 89 ? 8.883 2.891 -7.469 1.00 93.62 89 LEU A CA 1
ATOM 676 C C . LEU A 1 89 ? 7.757 3.892 -7.178 1.00 93.62 89 LEU A C 1
ATOM 678 O O . LEU A 1 89 ? 7.289 3.975 -6.043 1.00 93.62 89 LEU A O 1
ATOM 682 N N . THR A 1 90 ? 7.293 4.630 -8.191 1.00 90.69 90 THR A N 1
ATOM 683 C CA . THR A 1 90 ? 6.333 5.730 -8.010 1.00 90.69 90 THR A CA 1
ATOM 684 C C . THR A 1 90 ? 5.000 5.244 -7.436 1.00 90.69 90 THR A C 1
ATOM 686 O O . THR A 1 90 ? 4.489 5.852 -6.500 1.00 90.69 90 THR A O 1
ATOM 689 N N . GLY A 1 91 ? 4.457 4.126 -7.932 1.00 90.00 91 GLY A N 1
ATOM 690 C CA . GLY A 1 91 ? 3.186 3.581 -7.434 1.00 90.00 91 GLY A CA 1
ATOM 691 C C . GLY 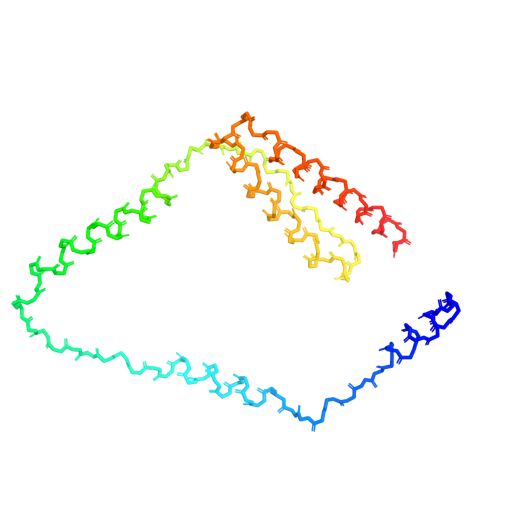A 1 91 ? 3.256 3.173 -5.960 1.00 90.00 91 GLY A C 1
ATOM 692 O O . GLY A 1 91 ? 2.426 3.592 -5.158 1.00 90.00 91 GLY A O 1
ATOM 693 N N . ALA A 1 92 ? 4.308 2.441 -5.585 1.00 92.69 92 ALA A N 1
ATOM 694 C CA . ALA A 1 92 ? 4.517 2.007 -4.205 1.00 92.69 92 ALA A CA 1
ATOM 695 C C . ALA A 1 92 ? 4.750 3.185 -3.242 1.00 92.69 92 ALA A C 1
ATOM 697 O O . ALA A 1 92 ? 4.338 3.127 -2.084 1.00 92.69 92 ALA A O 1
ATOM 698 N N . ALA A 1 93 ? 5.395 4.262 -3.705 1.00 91.94 93 ALA A N 1
ATOM 699 C CA . ALA A 1 93 ? 5.583 5.470 -2.906 1.00 91.94 93 ALA A CA 1
ATOM 700 C C . ALA A 1 93 ? 4.254 6.186 -2.622 1.00 91.94 93 ALA A C 1
ATOM 702 O O . ALA A 1 93 ? 4.016 6.585 -1.484 1.00 91.94 93 ALA A O 1
ATOM 703 N N . VAL A 1 94 ? 3.375 6.293 -3.625 1.00 91.19 94 VAL A N 1
ATOM 704 C CA . VAL A 1 94 ? 2.039 6.891 -3.465 1.00 91.19 94 VAL A CA 1
ATOM 705 C C . VAL A 1 94 ? 1.178 6.069 -2.504 1.00 91.19 94 VAL A C 1
ATOM 707 O O . VAL A 1 94 ? 0.567 6.634 -1.601 1.00 91.19 94 VAL A O 1
ATOM 710 N N . GLU A 1 95 ? 1.162 4.743 -2.654 1.00 92.56 95 GLU A N 1
ATOM 711 C CA . GLU A 1 95 ? 0.363 3.855 -1.800 1.00 92.56 95 GLU A CA 1
ATOM 712 C C . GLU A 1 95 ? 0.824 3.886 -0.334 1.00 92.56 95 GLU A C 1
ATOM 714 O O . GLU A 1 95 ? 0.000 3.983 0.574 1.00 92.56 95 GLU A O 1
ATOM 719 N N . LEU A 1 96 ? 2.138 3.878 -0.078 1.00 93.50 96 LEU A N 1
ATOM 720 C CA . LEU A 1 96 ? 2.664 3.984 1.288 1.00 93.50 96 LEU A CA 1
ATOM 721 C C . LEU A 1 96 ? 2.411 5.352 1.923 1.00 93.50 96 LEU A C 1
ATOM 723 O O . LEU A 1 96 ? 2.209 5.424 3.137 1.00 93.50 96 LEU A O 1
ATOM 727 N N . ASP A 1 97 ? 2.421 6.425 1.131 1.00 90.69 97 ASP A N 1
ATOM 728 C CA . ASP A 1 97 ? 2.080 7.760 1.619 1.00 90.69 97 ASP A CA 1
ATOM 729 C C . ASP A 1 97 ? 0.598 7.835 2.007 1.00 90.69 97 ASP A C 1
ATOM 731 O O . ASP A 1 97 ? 0.291 8.308 3.104 1.00 90.69 97 ASP A O 1
ATOM 735 N N . ALA A 1 98 ? -0.301 7.273 1.193 1.00 92.00 98 ALA A N 1
ATOM 736 C CA . ALA A 1 98 ? -1.719 7.156 1.530 1.00 92.00 98 ALA A CA 1
ATOM 737 C C . ALA A 1 98 ? -1.942 6.310 2.798 1.00 92.00 98 ALA A C 1
ATOM 739 O O . ALA A 1 98 ? -2.575 6.773 3.748 1.00 92.00 98 ALA A O 1
ATOM 740 N N . ALA A 1 99 ? -1.331 5.122 2.877 1.00 93.88 99 ALA A N 1
ATOM 741 C CA . ALA A 1 99 ? -1.438 4.244 4.042 1.00 93.88 99 ALA A CA 1
ATOM 742 C C . ALA A 1 99 ? -0.930 4.916 5.326 1.00 93.88 99 ALA A C 1
ATOM 744 O O . ALA A 1 99 ? -1.504 4.744 6.401 1.00 93.88 99 ALA A O 1
ATOM 745 N N . ARG A 1 100 ? 0.140 5.717 5.239 1.00 93.06 100 ARG A N 1
ATOM 746 C CA . ARG A 1 100 ? 0.617 6.507 6.379 1.00 93.06 100 ARG A CA 1
ATOM 747 C C . ARG A 1 100 ? -0.421 7.543 6.801 1.00 93.06 100 ARG A C 1
ATOM 749 O O . ARG A 1 100 ? -0.642 7.683 8.003 1.00 93.06 100 ARG A O 1
ATOM 756 N N . MET A 1 101 ? -1.030 8.270 5.865 1.00 91.56 101 MET A N 1
ATOM 757 C CA . MET A 1 101 ? -2.049 9.276 6.192 1.00 91.56 101 MET A CA 1
ATOM 758 C C . MET A 1 101 ? -3.237 8.631 6.912 1.00 91.56 101 MET A C 1
ATOM 760 O O . MET A 1 101 ? -3.624 9.109 7.975 1.00 91.56 101 MET A O 1
ATOM 764 N N . GLU A 1 102 ? -3.723 7.492 6.417 1.00 92.31 102 GLU A N 1
ATOM 765 C CA . GLU A 1 102 ? -4.808 6.728 7.045 1.00 92.31 102 GLU A CA 1
ATOM 766 C C . GLU A 1 102 ? -4.442 6.207 8.440 1.00 92.31 102 GLU A C 1
ATOM 768 O O . GLU A 1 102 ? -5.226 6.349 9.373 1.00 92.31 102 GLU A O 1
ATOM 773 N N . LEU A 1 103 ? -3.237 5.657 8.630 1.00 94.19 103 LEU A N 1
ATOM 774 C CA . LEU A 1 103 ? -2.781 5.203 9.951 1.00 94.19 103 LEU A CA 1
ATOM 775 C C . LEU A 1 103 ? -2.620 6.359 10.936 1.00 94.19 103 LEU A C 1
ATOM 777 O O . LEU A 1 103 ? -2.920 6.205 12.118 1.00 94.19 103 LEU A O 1
ATOM 781 N N . THR A 1 104 ? -2.148 7.509 10.454 1.00 91.62 104 THR A N 1
ATOM 782 C CA . THR A 1 104 ? -2.010 8.712 11.283 1.00 91.62 104 THR A CA 1
ATOM 783 C C . THR A 1 104 ? -3.386 9.235 11.691 1.00 91.62 104 THR A C 1
ATOM 785 O O . THR A 1 104 ? -3.560 9.628 12.839 1.00 91.62 104 THR A O 1
ATOM 788 N N . GLN A 1 105 ? -4.364 9.176 10.784 1.00 93.25 105 GLN A N 1
ATOM 789 C CA . GLN A 1 105 ? -5.757 9.518 11.062 1.00 93.25 105 GLN A CA 1
ATOM 790 C C . GLN A 1 105 ? -6.381 8.544 12.070 1.00 93.25 105 GLN A C 1
ATOM 792 O O . GLN A 1 105 ? -6.882 8.969 13.102 1.00 93.25 105 GLN A O 1
ATOM 797 N N . ALA A 1 106 ? -6.258 7.234 11.846 1.00 92.75 106 ALA A N 1
ATOM 798 C CA . ALA A 1 106 ? -6.763 6.211 12.764 1.00 92.75 106 ALA A CA 1
ATOM 799 C C . ALA A 1 106 ? -6.112 6.291 14.160 1.00 92.75 106 ALA A C 1
ATOM 801 O O . ALA A 1 106 ? -6.736 5.954 15.165 1.00 92.75 106 ALA A O 1
ATOM 802 N N . MET A 1 107 ? -4.859 6.754 14.247 1.00 92.12 107 MET A N 1
ATOM 803 C CA . MET A 1 107 ? -4.200 7.036 15.526 1.00 92.12 107 MET A CA 1
ATOM 804 C C . MET A 1 107 ? -4.800 8.232 16.272 1.00 92.12 107 MET A C 1
ATOM 806 O O . MET A 1 107 ? -4.695 8.260 17.495 1.00 92.12 107 MET A O 1
ATOM 810 N N . GLN A 1 108 ? -5.412 9.202 15.586 1.00 91.81 108 GLN A N 1
ATOM 811 C CA . GLN A 1 108 ? -6.136 10.291 16.255 1.00 91.81 108 GLN A CA 1
ATOM 812 C C . GLN A 1 108 ? -7.393 9.755 16.947 1.00 91.81 108 GLN A C 1
ATOM 814 O O . GLN A 1 108 ? -7.682 10.150 18.074 1.00 91.81 108 GLN A O 1
ATOM 819 N N . ASP A 1 109 ? -8.079 8.803 16.312 1.00 92.00 109 ASP A N 1
ATOM 820 C CA . ASP A 1 109 ? -9.287 8.176 16.858 1.00 92.00 109 ASP A CA 1
ATOM 821 C C . ASP A 1 109 ? -8.980 7.166 17.978 1.00 92.00 109 ASP A C 1
ATOM 823 O O . ASP A 1 109 ? -9.813 6.895 18.842 1.00 92.00 109 ASP A O 1
ATOM 827 N N . SER A 1 110 ? -7.797 6.547 17.961 1.00 91.00 110 SER A N 1
ATOM 828 C CA . SER A 1 110 ? -7.399 5.498 18.911 1.00 91.00 110 SER A CA 1
ATOM 829 C C . SER A 1 110 ? -5.900 5.561 19.247 1.00 91.00 110 SER A C 1
ATOM 831 O O . SER A 1 110 ? -5.127 4.700 18.803 1.00 91.00 110 SER A O 1
ATOM 833 N N . PRO A 1 111 ? -5.469 6.546 20.059 1.00 89.00 111 PRO A N 1
ATOM 834 C CA . PRO A 1 111 ? -4.050 6.811 20.322 1.00 89.00 111 PRO A CA 1
ATOM 835 C C . PRO A 1 111 ? -3.338 5.674 21.071 1.00 89.00 111 PRO A C 1
ATOM 837 O O . PRO A 1 111 ? -2.164 5.388 20.809 1.00 89.00 111 PRO A O 1
ATOM 840 N N . ASP A 1 112 ? -4.061 4.961 21.937 1.00 93.56 112 ASP A N 1
ATOM 841 C CA . ASP A 1 112 ? -3.508 3.901 22.791 1.00 93.56 112 ASP A CA 1
ATOM 842 C C . ASP A 1 112 ? -3.441 2.526 22.100 1.00 93.56 112 ASP A C 1
ATOM 844 O O . ASP A 1 112 ? -3.054 1.518 22.698 1.00 93.56 112 ASP A O 1
ATOM 848 N N . SER A 1 113 ? -3.794 2.451 20.812 1.00 95.44 113 SER A N 1
ATOM 849 C CA . SER A 1 113 ? -3.745 1.201 20.056 1.00 95.44 113 SER A CA 1
ATOM 850 C C . SER A 1 113 ? -2.306 0.794 19.725 1.00 95.44 113 SER A C 1
ATOM 852 O O . SER A 1 113 ? -1.709 1.219 18.730 1.00 95.44 113 SER A O 1
ATOM 854 N N . ALA A 1 114 ? -1.760 -0.135 20.513 1.00 95.25 114 ALA A N 1
ATOM 855 C CA . ALA A 1 114 ? -0.439 -0.718 20.271 1.00 95.25 114 ALA A CA 1
ATOM 856 C C . ALA A 1 114 ? -0.311 -1.375 18.878 1.00 95.25 114 ALA A C 1
ATOM 858 O O . ALA A 1 114 ? 0.783 -1.442 18.313 1.00 95.25 114 ALA A O 1
ATOM 859 N N . ALA A 1 115 ? -1.414 -1.867 18.303 1.00 94.81 115 ALA A N 1
ATOM 860 C CA . ALA A 1 115 ? -1.421 -2.461 16.967 1.00 94.81 115 ALA A CA 1
ATOM 861 C C . ALA A 1 115 ? -1.191 -1.411 15.867 1.00 94.81 115 ALA A C 1
ATOM 863 O O . ALA A 1 115 ? -0.352 -1.638 14.991 1.00 94.81 115 ALA A O 1
ATOM 864 N N . LEU A 1 116 ? -1.870 -0.258 15.945 1.00 94.69 116 LEU A N 1
ATOM 865 C CA . LEU A 1 116 ? -1.698 0.850 14.998 1.00 94.69 116 LEU A CA 1
ATOM 866 C C . LEU A 1 116 ? -0.282 1.424 15.071 1.00 94.69 116 LEU A C 1
ATOM 868 O O . LEU A 1 116 ? 0.357 1.604 14.038 1.00 94.69 116 LEU A O 1
ATOM 872 N N . GLN A 1 117 ? 0.261 1.592 16.278 1.00 94.69 117 GLN A N 1
ATOM 873 C CA . GLN A 1 117 ? 1.636 2.065 16.472 1.00 94.69 117 GLN A CA 1
ATOM 874 C C . GLN A 1 117 ? 2.667 1.118 15.832 1.00 94.69 117 GLN A C 1
ATOM 876 O O . GLN A 1 117 ? 3.578 1.550 15.121 1.00 94.69 117 GLN A O 1
ATOM 881 N N . ARG A 1 118 ? 2.509 -0.201 16.021 1.00 95.69 118 ARG A N 1
ATOM 882 C CA . ARG A 1 118 ? 3.371 -1.207 15.371 1.00 95.69 118 ARG A CA 1
ATOM 883 C C . ARG A 1 118 ? 3.221 -1.202 13.855 1.00 95.69 118 ARG A C 1
ATOM 885 O O . ARG A 1 118 ? 4.196 -1.455 13.146 1.00 95.69 118 ARG A O 1
ATOM 892 N N . LEU A 1 119 ? 2.008 -0.984 13.354 1.00 96.25 119 LEU A N 1
ATOM 893 C CA . LEU A 1 119 ? 1.745 -0.925 11.924 1.00 96.25 119 LEU A CA 1
ATOM 894 C C . LEU A 1 119 ? 2.390 0.319 11.305 1.00 96.25 119 LEU A C 1
ATOM 896 O O . LEU A 1 119 ? 3.148 0.166 10.354 1.00 96.25 119 LEU A O 1
ATOM 900 N N . LEU A 1 120 ? 2.231 1.494 11.920 1.00 94.62 120 LEU A N 1
ATOM 901 C CA . LEU A 1 120 ? 2.889 2.732 11.502 1.00 94.62 120 LEU A CA 1
ATOM 902 C C . LEU A 1 120 ? 4.414 2.574 11.452 1.00 94.62 120 LEU A C 1
ATOM 904 O O . LEU A 1 120 ? 5.036 2.876 10.437 1.00 94.62 120 LEU A O 1
ATOM 908 N N . LEU A 1 121 ? 5.024 2.013 12.503 1.00 95.25 121 LEU A N 1
ATOM 909 C CA . LEU A 1 121 ? 6.467 1.744 12.530 1.00 95.25 121 LEU A CA 1
ATOM 910 C C . LEU A 1 121 ? 6.922 0.818 11.391 1.00 95.25 121 LEU A C 1
ATOM 912 O O . LEU A 1 121 ? 8.026 0.982 10.868 1.00 95.25 121 LEU A O 1
ATOM 916 N N . ARG A 1 122 ? 6.104 -0.167 10.997 1.00 96.69 122 ARG A N 1
ATOM 917 C CA . ARG A 1 122 ? 6.405 -1.033 9.845 1.00 96.69 122 ARG A CA 1
ATOM 918 C C . ARG A 1 122 ? 6.305 -0.272 8.526 1.00 96.69 122 ARG A C 1
ATOM 920 O O . ARG A 1 122 ? 7.230 -0.394 7.722 1.00 96.69 122 ARG A O 1
ATOM 927 N N . THR A 1 123 ? 5.266 0.537 8.343 1.00 95.50 123 THR A N 1
ATOM 928 C CA . THR A 1 123 ? 5.085 1.388 7.158 1.00 95.50 123 THR A CA 1
ATOM 929 C C . THR A 1 123 ? 6.263 2.353 6.988 1.00 95.50 123 THR A C 1
ATOM 931 O O . THR A 1 123 ? 6.831 2.455 5.902 1.00 95.50 123 THR A O 1
ATOM 934 N N . GLU A 1 124 ? 6.741 2.963 8.077 1.00 94.19 124 GLU A N 1
ATOM 935 C CA . GLU A 1 124 ? 7.935 3.820 8.059 1.00 94.19 124 GLU A CA 1
ATOM 936 C C . GLU A 1 124 ? 9.201 3.073 7.634 1.00 94.19 124 GLU A C 1
ATOM 938 O O . GLU A 1 124 ? 9.989 3.560 6.817 1.00 94.19 124 GLU A O 1
ATOM 943 N N . ARG A 1 125 ? 9.403 1.853 8.144 1.00 96.62 125 ARG A N 1
ATOM 944 C CA . ARG A 1 125 ? 10.535 1.012 7.730 1.00 96.62 125 ARG A CA 1
ATOM 945 C C . ARG A 1 125 ? 10.450 0.650 6.247 1.00 96.62 125 ARG A C 1
ATOM 947 O O . ARG A 1 125 ? 11.476 0.674 5.568 1.00 96.62 125 ARG A O 1
ATOM 954 N N . GLN A 1 126 ? 9.256 0.342 5.735 1.00 95.44 126 GLN A N 1
ATOM 955 C CA . GLN A 1 126 ? 9.042 0.065 4.311 1.00 95.44 126 GLN A CA 1
ATOM 956 C C . GLN A 1 126 ? 9.349 1.290 3.446 1.00 95.44 126 GLN A C 1
ATOM 958 O O . GLN A 1 126 ? 10.080 1.165 2.464 1.00 95.44 126 GLN A O 1
ATOM 963 N N . ARG A 1 127 ? 8.891 2.480 3.850 1.00 93.88 127 ARG A N 1
ATOM 964 C CA . ARG A 1 127 ? 9.206 3.740 3.165 1.00 93.88 127 ARG A CA 1
ATOM 965 C C . ARG A 1 127 ? 10.710 4.005 3.116 1.00 93.88 127 ARG A C 1
ATOM 967 O O . ARG A 1 127 ? 11.247 4.326 2.058 1.00 93.88 127 ARG A O 1
ATOM 974 N N . ASN A 1 128 ? 11.409 3.826 4.235 1.00 94.44 128 ASN A N 1
ATOM 975 C CA . ASN A 1 128 ? 12.863 3.992 4.286 1.00 94.44 128 ASN A CA 1
ATOM 976 C C . ASN A 1 128 ? 13.590 2.981 3.393 1.00 94.44 128 ASN A C 1
ATOM 978 O O . ASN A 1 128 ? 14.562 3.331 2.726 1.00 94.44 128 ASN A O 1
ATOM 982 N N . ARG A 1 129 ? 13.096 1.741 3.325 1.00 94.31 129 ARG A N 1
ATOM 983 C CA . ARG A 1 129 ? 13.630 0.731 2.408 1.00 94.31 129 ARG A CA 1
ATOM 984 C C . ARG A 1 129 ? 13.454 1.149 0.948 1.00 94.31 129 ARG A C 1
ATOM 986 O O . ARG A 1 129 ? 14.410 1.048 0.191 1.00 94.31 129 ARG A O 1
ATOM 993 N N . LEU A 1 130 ? 12.282 1.661 0.574 1.00 94.06 130 LEU A N 1
ATOM 994 C CA . LEU A 1 130 ? 12.024 2.186 -0.770 1.00 94.06 130 LEU A CA 1
ATOM 995 C C . LEU A 1 130 ? 12.934 3.363 -1.124 1.00 94.06 130 LEU A C 1
ATOM 997 O O . LEU A 1 130 ? 13.504 3.374 -2.208 1.00 94.06 130 LEU A O 1
ATOM 1001 N N . ARG A 1 131 ? 13.151 4.299 -0.195 1.00 92.81 131 ARG A N 1
ATOM 1002 C CA . ARG A 1 131 ? 14.111 5.403 -0.380 1.00 92.81 131 ARG A CA 1
ATOM 1003 C C . ARG A 1 131 ? 15.533 4.912 -0.622 1.00 92.81 131 ARG A C 1
ATOM 1005 O O . ARG A 1 131 ? 16.258 5.498 -1.415 1.00 92.81 131 ARG A O 1
ATOM 1012 N N . ASN A 1 132 ? 15.945 3.850 0.064 1.00 94.00 132 ASN A N 1
ATOM 1013 C CA . ASN A 1 132 ? 17.268 3.269 -0.144 1.00 94.00 132 ASN A CA 1
ATOM 1014 C C . ASN A 1 132 ? 17.384 2.580 -1.509 1.00 94.00 132 ASN A C 1
ATOM 1016 O O . ASN A 1 132 ? 18.446 2.656 -2.114 1.00 94.00 132 ASN A O 1
ATOM 1020 N N . LEU A 1 133 ? 16.311 1.949 -1.997 1.00 94.06 133 LEU A N 1
ATOM 1021 C CA . LEU A 1 133 ? 16.273 1.364 -3.341 1.00 94.06 133 LEU A CA 1
ATOM 1022 C C . LEU A 1 133 ? 16.334 2.448 -4.424 1.00 94.06 133 LEU A C 1
ATOM 1024 O O . LEU A 1 133 ? 17.111 2.314 -5.359 1.00 94.06 133 LEU A O 1
ATOM 1028 N N . ASP A 1 134 ? 15.595 3.544 -4.254 1.00 92.81 134 ASP A N 1
ATOM 1029 C CA . ASP A 1 134 ? 15.622 4.690 -5.173 1.00 92.81 134 ASP A CA 1
ATOM 1030 C C . ASP A 1 134 ? 17.033 5.295 -5.288 1.00 92.81 134 ASP A C 1
ATOM 1032 O O . ASP A 1 134 ? 17.533 5.522 -6.386 1.00 92.81 134 ASP A O 1
ATOM 1036 N N . LYS A 1 135 ? 17.741 5.437 -4.156 1.00 90.88 135 LYS A N 1
ATOM 1037 C CA . LYS A 1 135 ? 19.147 5.883 -4.126 1.00 90.88 135 LYS A CA 1
ATOM 1038 C C . LYS A 1 135 ? 20.117 4.928 -4.826 1.00 90.88 135 LYS A C 1
ATOM 1040 O O . LYS A 1 135 ? 21.166 5.375 -5.262 1.00 90.88 135 LYS A O 1
ATOM 1045 N N . GLN A 1 136 ? 19.817 3.630 -4.864 1.00 90.25 136 GLN A N 1
ATOM 1046 C CA . GLN A 1 136 ? 20.649 2.622 -5.535 1.00 90.25 136 GLN A CA 1
ATOM 1047 C C . GLN A 1 136 ? 20.355 2.525 -7.036 1.00 90.25 136 GLN A C 1
ATOM 1049 O O . GLN A 1 136 ? 21.196 2.040 -7.785 1.00 90.25 136 GLN A O 1
ATOM 1054 N N . ALA A 1 137 ? 19.158 2.940 -7.455 1.00 79.06 137 ALA A N 1
ATOM 1055 C CA . ALA A 1 137 ? 18.725 2.964 -8.848 1.00 79.06 137 ALA A CA 1
ATOM 1056 C C . ALA A 1 137 ? 19.057 4.287 -9.567 1.00 79.06 137 ALA A C 1
ATOM 1058 O O . ALA A 1 137 ? 18.851 4.373 -10.778 1.00 79.06 137 ALA A O 1
ATOM 1059 N N . SER A 1 138 ? 19.533 5.294 -8.822 1.00 68.69 138 SER A N 1
ATOM 1060 C CA . SER A 1 138 ? 19.937 6.619 -9.318 1.00 68.69 138 SER A CA 1
ATOM 1061 C C . SER A 1 138 ? 21.403 6.670 -9.739 1.00 68.69 138 SER A C 1
ATOM 1063 O O . SER A 1 138 ? 22.224 5.978 -9.096 1.00 68.69 138 SER A O 1
#

pLDDT: mean 75.66, std 19.58, range [39.97, 96.69]

Foldseek 3Di:
DDPVVVVVVVVVVPDDDDDPDDCPVVVVVVVVVVVVPPPPPPPDPPPCVVVVVVVCCVVVVVVVVVVPPPPPPPPPPCPDQDAFPDPVCRVVSVVLVVVLVVLVVVCVVPVPPPPSVVVNVVSVVVNVVSVVVSVVVD

Radius of gyration: 24.46 Å; chains: 1; bounding box: 67×50×49 Å